Protein AF-A0A2J7RKU9-F1 (afdb_monomer_lite)

Radius of gyration: 19.62 Å; chains: 1; bounding box: 27×36×61 Å

Sequence (68 aa):
MEWHHLHSPSKKKAKTVPQAAKVMGTVFWDAGGFILAEFLEPGQTVNAAPYVQTLHKLLCALRDKRPG

Foldseek 3Di:
DDDDDPPDDDDDDDDPDFDQQDKDKDFDADPLGGQDIDIDGGPDDDDPVVVVVVVVSSVVSCVVSPPD

Structure (mmCIF, N/CA/C/O backbone):
data_AF-A0A2J7RKU9-F1
#
_entry.id   AF-A0A2J7RKU9-F1
#
loop_
_atom_site.group_PDB
_atom_site.id
_atom_site.type_symbol
_atom_site.label_atom_id
_atom_site.label_alt_id
_atom_site.label_comp_id
_atom_site.label_asym_id
_atom_site.label_entity_id
_atom_site.label_seq_id
_atom_site.pdbx_PDB_ins_code
_atom_site.Cartn_x
_atom_site.Cartn_y
_atom_site.Cartn_z
_atom_site.occupancy
_atom_site.B_iso_or_equiv
_atom_site.auth_seq_id
_atom_site.auth_comp_id
_atom_site.auth_asym_id
_atom_site.auth_atom_id
_atom_site.pdbx_PDB_model_num
ATOM 1 N N . MET A 1 1 ? -13.848 7.631 -43.694 1.00 54.75 1 MET A N 1
ATOM 2 C CA . MET A 1 1 ? -13.670 9.087 -43.506 1.00 54.75 1 MET A CA 1
ATOM 3 C C . MET A 1 1 ? -14.332 9.457 -42.200 1.00 54.75 1 MET A C 1
ATOM 5 O O . MET A 1 1 ? -15.458 9.035 -41.981 1.00 54.75 1 MET A O 1
ATOM 9 N N . GLU A 1 2 ? -13.625 10.166 -41.331 1.00 76.81 2 GLU A N 1
ATOM 10 C CA . GLU A 1 2 ? -14.153 10.631 -40.049 1.00 76.81 2 GLU A CA 1
ATOM 11 C C . GLU A 1 2 ? -14.196 12.158 -40.088 1.00 76.81 2 GLU A C 1
ATOM 13 O O . GLU A 1 2 ? -1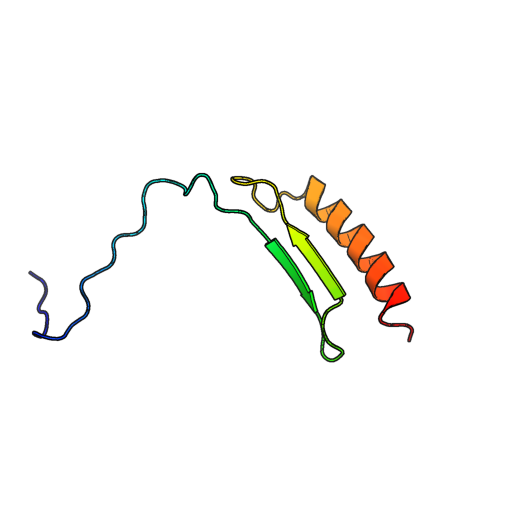3.219 12.792 -40.487 1.00 76.81 2 GLU A O 1
ATOM 18 N N . TRP A 1 3 ? -15.347 12.740 -39.758 1.00 72.31 3 TRP A N 1
ATOM 19 C CA . TRP A 1 3 ? -15.516 14.189 -39.704 1.00 72.31 3 TRP A CA 1
ATOM 20 C C . TRP A 1 3 ? -14.913 14.726 -38.403 1.00 72.31 3 TRP A C 1
ATOM 22 O O . TRP A 1 3 ? -15.272 14.272 -37.319 1.00 72.31 3 TRP A O 1
ATOM 32 N N . HIS A 1 4 ? -14.017 15.708 -38.508 1.00 78.12 4 HIS A N 1
ATOM 33 C CA . HIS A 1 4 ? -13.423 16.392 -37.358 1.00 78.12 4 HIS A CA 1
ATOM 34 C C . HIS A 1 4 ? -13.626 17.908 -37.465 1.00 78.12 4 HIS A C 1
ATOM 36 O O . HIS A 1 4 ? -13.494 18.484 -38.543 1.00 78.12 4 HIS A O 1
ATOM 42 N N . HIS A 1 5 ? -13.927 18.562 -36.337 1.00 81.75 5 HIS A N 1
ATOM 43 C CA . HIS A 1 5 ? -13.939 20.025 -36.234 1.00 81.75 5 HIS A CA 1
ATOM 44 C C . HIS A 1 5 ? -12.505 20.571 -36.137 1.00 81.75 5 HIS A C 1
ATOM 46 O O . HIS A 1 5 ? -11.637 19.905 -35.576 1.00 81.75 5 HIS A O 1
ATOM 52 N N . LEU A 1 6 ? -12.272 21.809 -36.599 1.00 79.38 6 LEU A N 1
ATOM 53 C CA . LEU A 1 6 ? -10.943 22.452 -36.646 1.00 79.38 6 LEU A CA 1
ATOM 54 C C . LEU A 1 6 ? -10.212 22.470 -35.285 1.00 79.38 6 LEU A C 1
ATOM 56 O O . LEU A 1 6 ? -8.989 22.445 -35.229 1.00 79.38 6 LEU A O 1
ATOM 60 N N . HIS A 1 7 ? -10.972 22.471 -34.190 1.00 82.62 7 HIS A N 1
ATOM 61 C CA . HIS A 1 7 ? -10.475 22.529 -32.811 1.00 82.62 7 HIS A CA 1
ATOM 62 C C . HIS A 1 7 ? -10.539 21.174 -32.086 1.00 82.62 7 HIS A C 1
ATOM 64 O O . HIS A 1 7 ? -10.308 21.108 -30.880 1.00 82.62 7 HIS A O 1
ATOM 70 N N . SER A 1 8 ? -10.920 20.092 -32.774 1.00 81.44 8 SER A N 1
ATOM 71 C CA . SER A 1 8 ? -11.005 18.777 -32.137 1.00 81.44 8 SER A CA 1
ATOM 72 C C . SER A 1 8 ? -9.607 18.257 -31.794 1.00 81.44 8 SER A C 1
ATOM 74 O O . SER A 1 8 ? -8.731 18.243 -32.662 1.00 81.44 8 SER A O 1
ATOM 76 N N . PRO A 1 9 ? -9.377 17.789 -30.554 1.00 78.44 9 PRO A N 1
ATOM 77 C CA . PRO A 1 9 ? -8.113 17.170 -30.197 1.00 78.44 9 PRO A CA 1
ATOM 78 C C . PRO A 1 9 ? -7.885 15.916 -31.047 1.00 78.44 9 PRO A C 1
ATOM 80 O O . PRO A 1 9 ? -8.758 15.056 -31.169 1.00 78.44 9 PRO A O 1
ATOM 83 N N . SER A 1 10 ? -6.692 15.815 -31.636 1.00 78.25 10 SER A N 1
ATOM 84 C CA . SER A 1 10 ? -6.311 14.652 -32.436 1.00 78.25 10 SER A CA 1
ATOM 85 C C . SER A 1 10 ? -6.318 13.381 -31.585 1.00 78.25 10 SER A C 1
ATOM 87 O O . SER A 1 10 ? -5.947 13.399 -30.404 1.00 78.25 10 SER A O 1
ATOM 89 N N . LYS A 1 11 ? -6.719 12.258 -32.192 1.00 74.94 11 LYS A N 1
ATOM 90 C CA . LYS A 1 11 ? -6.735 10.952 -31.530 1.00 74.94 11 LYS A CA 1
ATOM 91 C C . LYS A 1 11 ? -5.325 10.598 -31.067 1.00 74.94 11 LYS A C 1
ATOM 93 O O . LYS A 1 11 ? -4.454 10.260 -31.869 1.00 74.94 11 LYS A O 1
ATOM 98 N N . LYS A 1 12 ? -5.100 10.634 -29.753 1.00 77.81 12 LYS A N 1
ATOM 99 C CA . LYS A 1 12 ? -3.867 10.110 -29.162 1.00 77.81 12 LYS A CA 1
ATOM 100 C C . LYS A 1 12 ? -3.845 8.599 -29.357 1.00 77.81 12 LYS A C 1
ATOM 102 O O . LYS A 1 12 ? -4.691 7.888 -28.822 1.00 77.81 12 LYS A O 1
ATOM 107 N N . LYS A 1 13 ? -2.869 8.108 -30.120 1.00 79.19 13 LYS A N 1
ATOM 108 C CA . LYS A 1 13 ? -2.612 6.670 -30.214 1.00 79.19 13 LYS A CA 1
ATOM 109 C C . LYS A 1 13 ? -2.119 6.156 -28.862 1.00 79.19 13 LYS A C 1
ATOM 111 O O . LYS A 1 13 ? -1.312 6.814 -28.203 1.00 79.19 13 LYS A O 1
ATOM 116 N N . ALA A 1 14 ? -2.602 4.982 -28.461 1.00 72.50 14 ALA A N 1
ATOM 117 C CA . ALA A 1 14 ? -2.051 4.275 -27.314 1.00 72.50 14 ALA A CA 1
ATOM 118 C C . ALA A 1 14 ? -0.561 4.000 -27.567 1.00 72.50 14 ALA A C 1
ATOM 120 O O . ALA A 1 14 ? -0.171 3.630 -28.676 1.00 72.50 14 ALA A O 1
ATOM 121 N N . LYS A 1 15 ? 0.283 4.223 -26.556 1.00 68.81 15 LYS A N 1
ATOM 122 C CA . LYS A 1 15 ? 1.715 3.932 -26.665 1.00 68.81 15 LYS A CA 1
ATOM 123 C C . LYS A 1 15 ? 1.902 2.416 -26.768 1.00 68.81 15 LYS A C 1
ATOM 125 O O . LYS A 1 15 ? 1.538 1.699 -25.843 1.00 68.81 15 LYS A O 1
ATOM 130 N N . THR A 1 16 ? 2.479 1.951 -27.873 1.00 69.56 16 THR A N 1
ATOM 131 C CA . THR A 1 16 ? 2.742 0.523 -28.131 1.00 69.56 16 THR A CA 1
ATOM 132 C C . THR A 1 16 ? 3.929 -0.016 -27.325 1.00 69.56 16 THR A C 1
ATOM 134 O O . THR A 1 16 ? 4.001 -1.211 -27.066 1.00 69.56 16 THR A O 1
ATOM 137 N N . VAL A 1 17 ? 4.857 0.852 -26.906 1.00 72.50 17 VAL A N 1
ATOM 138 C CA . VAL A 1 17 ? 6.066 0.461 -26.165 1.00 72.50 17 VAL A CA 1
ATOM 139 C C . VAL A 1 17 ? 5.886 0.763 -24.670 1.00 72.50 17 VAL A C 1
ATOM 141 O O . VAL A 1 17 ? 5.555 1.906 -24.328 1.00 72.50 17 VAL A O 1
ATOM 144 N N . PRO A 1 18 ? 6.114 -0.214 -23.769 1.00 65.75 18 PRO A N 1
ATOM 145 C CA . PRO A 1 18 ? 6.149 0.031 -22.330 1.00 65.75 18 PRO A CA 1
ATOM 146 C C . PRO A 1 18 ? 7.200 1.095 -21.992 1.00 65.75 18 PRO A C 1
ATOM 148 O O . PRO A 1 18 ? 8.344 1.014 -22.433 1.00 65.75 18 PRO A O 1
ATOM 151 N N . GLN A 1 19 ? 6.837 2.109 -21.201 1.00 68.06 19 GLN A N 1
ATOM 152 C CA . GLN A 1 19 ? 7.831 3.052 -20.684 1.00 68.06 19 GLN A CA 1
ATOM 153 C C . GLN A 1 19 ? 8.751 2.318 -19.705 1.00 68.06 19 GLN A C 1
ATOM 155 O O . GLN A 1 19 ? 8.286 1.874 -18.659 1.00 68.06 19 GLN A O 1
ATOM 160 N N . ALA A 1 20 ? 10.048 2.251 -20.023 1.00 66.00 20 ALA A N 1
ATOM 161 C CA . ALA A 1 20 ? 11.063 1.551 -19.227 1.00 66.00 20 ALA A CA 1
ATOM 162 C C . ALA A 1 20 ? 11.167 2.041 -17.767 1.00 66.00 20 ALA A C 1
ATOM 164 O O . ALA A 1 20 ? 11.651 1.318 -16.908 1.00 66.00 20 ALA A O 1
ATOM 165 N N . ALA A 1 21 ? 10.671 3.247 -17.475 1.00 78.00 21 ALA A N 1
ATOM 166 C CA . ALA A 1 21 ? 10.665 3.844 -16.139 1.00 78.00 21 ALA A CA 1
ATOM 167 C C . ALA A 1 21 ? 9.281 3.843 -15.456 1.00 78.00 21 ALA A C 1
ATOM 169 O O . ALA A 1 21 ? 9.096 4.510 -14.439 1.00 78.00 21 ALA A O 1
ATOM 170 N N . LYS A 1 22 ? 8.270 3.160 -16.015 1.00 82.88 22 LYS A N 1
ATOM 171 C CA . LYS A 1 22 ? 6.937 3.119 -15.401 1.00 82.88 22 LYS A CA 1
ATOM 172 C C . LYS A 1 22 ? 6.937 2.141 -14.224 1.00 82.88 22 LYS A C 1
ATOM 174 O O . LYS A 1 22 ? 7.055 0.934 -14.425 1.00 82.88 22 LYS A O 1
ATOM 179 N N . VAL A 1 23 ? 6.745 2.675 -13.022 1.00 85.56 23 VAL A N 1
ATOM 180 C CA . VAL A 1 23 ? 6.529 1.907 -11.788 1.00 85.56 23 VAL A CA 1
ATOM 181 C C . VAL A 1 23 ? 5.040 1.728 -11.510 1.00 85.56 23 VAL A C 1
ATOM 183 O O . VAL A 1 23 ? 4.220 2.574 -11.881 1.00 85.56 23 VAL A O 1
ATOM 186 N N . MET A 1 24 ? 4.689 0.626 -10.853 1.00 89.62 24 MET A N 1
ATOM 187 C CA . MET A 1 24 ? 3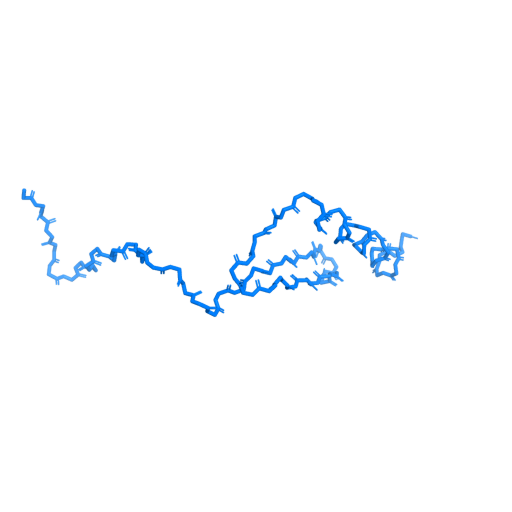.338 0.380 -10.353 1.00 89.62 24 MET A CA 1
ATOM 188 C C . MET A 1 24 ? 3.299 0.693 -8.857 1.00 89.62 24 MET A C 1
ATOM 190 O O . MET A 1 24 ? 4.046 0.098 -8.088 1.00 89.62 24 MET A O 1
ATOM 194 N N . GLY A 1 25 ? 2.440 1.626 -8.450 1.00 90.81 25 GLY A N 1
ATOM 195 C CA . GLY A 1 25 ? 2.237 1.984 -7.047 1.00 90.81 25 GLY A CA 1
ATOM 196 C C . GLY A 1 25 ? 0.872 1.524 -6.549 1.00 90.81 25 GLY A C 1
ATOM 197 O O . GLY A 1 25 ? -0.128 1.717 -7.239 1.00 90.81 25 GLY A O 1
ATOM 198 N N . THR A 1 26 ? 0.826 0.956 -5.347 1.00 92.44 26 THR A N 1
ATOM 199 C CA . THR A 1 26 ? -0.413 0.643 -4.622 1.00 92.44 26 THR A CA 1
ATOM 200 C C . THR A 1 26 ? -0.517 1.556 -3.409 1.00 92.44 26 THR A C 1
ATOM 202 O O . THR A 1 26 ? 0.422 1.636 -2.621 1.00 92.44 26 THR A O 1
ATOM 205 N N . VAL A 1 27 ? -1.652 2.240 -3.253 1.00 94.69 27 VAL A N 1
ATOM 206 C CA . VAL A 1 27 ? -1.895 3.188 -2.157 1.00 94.69 27 VAL A CA 1
ATOM 207 C C . VAL A 1 27 ? -3.170 2.804 -1.414 1.00 94.69 27 VAL A C 1
ATOM 209 O O . VAL A 1 27 ? -4.226 2.655 -2.024 1.00 94.69 27 VAL A O 1
ATOM 212 N N . PHE A 1 28 ? -3.069 2.692 -0.093 1.00 95.19 28 PHE A N 1
ATOM 213 C CA . PHE A 1 28 ? -4.166 2.417 0.828 1.00 95.19 28 PHE A CA 1
ATOM 214 C C . PHE A 1 28 ? -4.444 3.641 1.696 1.00 95.19 28 PHE A C 1
ATOM 216 O O . PHE A 1 28 ? -3.528 4.243 2.269 1.00 95.19 28 PHE A O 1
ATOM 223 N N . TRP A 1 29 ? -5.718 4.002 1.794 1.00 96.31 29 TRP A N 1
ATOM 224 C CA . TRP A 1 29 ? -6.202 5.161 2.532 1.00 96.31 29 TRP A CA 1
ATOM 225 C C . TRP A 1 29 ? -7.683 4.979 2.889 1.00 96.31 29 TRP A C 1
ATOM 227 O O . TRP A 1 29 ? -8.385 4.200 2.244 1.00 96.31 29 TRP A O 1
ATOM 237 N N . ASP A 1 30 ? -8.141 5.690 3.916 1.00 93.75 30 ASP A N 1
ATOM 238 C CA . ASP A 1 30 ? -9.545 5.751 4.339 1.00 93.75 30 ASP A CA 1
ATOM 239 C C . ASP A 1 30 ? -9.931 7.198 4.714 1.00 93.75 30 ASP A C 1
ATOM 241 O O . ASP A 1 30 ? -9.178 8.137 4.444 1.00 93.75 30 ASP A O 1
ATOM 245 N N . ALA A 1 31 ? -11.102 7.401 5.328 1.00 94.06 31 ALA A N 1
ATOM 246 C CA . ALA A 1 31 ? -11.582 8.725 5.740 1.00 94.06 31 ALA A CA 1
ATOM 247 C C . ALA A 1 31 ? -10.638 9.465 6.714 1.00 94.06 31 ALA A C 1
ATOM 249 O O . ALA A 1 31 ? -10.589 10.691 6.713 1.00 94.06 31 ALA A O 1
ATOM 250 N N . GLY A 1 32 ? -9.855 8.739 7.511 1.00 91.19 32 GLY A N 1
ATOM 251 C CA . GLY A 1 32 ? -8.796 9.274 8.369 1.00 91.19 32 GLY A CA 1
ATOM 252 C C . GLY A 1 32 ? -7.469 9.520 7.639 1.00 91.19 32 GLY A C 1
ATOM 253 O O . GLY A 1 32 ? -6.448 9.778 8.277 1.00 91.19 32 GLY A O 1
ATOM 254 N N . GLY A 1 33 ? -7.430 9.365 6.315 1.00 93.62 33 GLY A N 1
ATOM 255 C CA . GLY A 1 33 ? -6.278 9.668 5.473 1.00 93.62 33 GLY A CA 1
ATOM 256 C C . GLY A 1 33 ? -5.393 8.468 5.131 1.00 93.62 33 GLY A C 1
ATOM 257 O O . GLY A 1 33 ? -5.833 7.322 5.053 1.00 93.62 33 GLY A O 1
ATOM 258 N N . PHE A 1 34 ? -4.123 8.763 4.867 1.00 95.44 34 PHE A N 1
ATOM 259 C CA . PHE A 1 34 ? -3.154 7.835 4.287 1.00 95.44 34 PHE A CA 1
ATOM 260 C C . PHE A 1 34 ? -2.698 6.725 5.249 1.00 95.44 34 PHE A C 1
ATOM 262 O O . PHE A 1 34 ? -2.274 6.991 6.377 1.00 95.44 34 PHE A O 1
ATOM 269 N N . ILE A 1 35 ? -2.682 5.480 4.762 1.00 95.81 35 ILE A N 1
ATOM 270 C CA . ILE A 1 35 ? -2.312 4.298 5.552 1.00 95.81 35 ILE A CA 1
ATOM 271 C C . ILE A 1 35 ? -0.986 3.715 5.065 1.00 95.81 35 ILE A C 1
ATOM 273 O O . ILE A 1 35 ? -0.039 3.629 5.848 1.00 95.81 35 ILE A O 1
ATOM 277 N N . LEU A 1 36 ? -0.884 3.350 3.787 1.00 95.56 36 LEU A N 1
ATOM 278 C CA . LEU A 1 36 ? 0.295 2.681 3.234 1.00 95.56 36 LEU A CA 1
ATOM 279 C C . LEU A 1 36 ? 0.444 2.991 1.741 1.00 95.56 36 LEU A C 1
ATOM 281 O O . LEU A 1 36 ? -0.544 3.029 1.016 1.00 95.56 36 LEU A O 1
ATOM 285 N N . ALA A 1 37 ? 1.679 3.166 1.277 1.00 94.00 37 ALA A N 1
ATOM 286 C CA . ALA A 1 37 ? 2.027 3.179 -0.139 1.00 94.00 37 ALA A CA 1
ATOM 287 C C . ALA A 1 37 ? 3.166 2.193 -0.367 1.00 94.00 37 ALA A C 1
ATOM 289 O O . ALA A 1 37 ? 4.139 2.187 0.387 1.00 94.00 37 ALA A O 1
ATOM 290 N N . GLU A 1 38 ? 3.056 1.396 -1.420 1.00 91.50 38 GLU A N 1
ATOM 291 C CA . GLU A 1 38 ? 4.112 0.495 -1.860 1.00 91.50 38 GLU A CA 1
ATOM 292 C C . GLU A 1 38 ? 4.308 0.636 -3.367 1.00 91.50 38 GLU A C 1
ATOM 294 O O . GLU A 1 38 ? 3.341 0.704 -4.127 1.00 91.50 38 GLU A O 1
ATOM 299 N N . PHE A 1 39 ? 5.567 0.701 -3.793 1.00 88.81 39 PHE A N 1
ATOM 300 C CA . PHE A 1 39 ? 5.947 0.841 -5.192 1.00 88.81 39 PHE A CA 1
ATOM 301 C C . PHE A 1 39 ? 6.713 -0.400 -5.623 1.00 88.81 39 PHE A C 1
ATOM 303 O O . PHE A 1 39 ? 7.667 -0.810 -4.965 1.00 88.81 39 PHE A O 1
ATOM 310 N N . LEU A 1 40 ? 6.279 -0.990 -6.730 1.00 88.69 40 LEU A N 1
ATOM 311 C CA . LEU A 1 40 ? 6.972 -2.090 -7.378 1.00 88.69 40 LEU A CA 1
ATOM 312 C C . LEU A 1 40 ? 8.080 -1.555 -8.284 1.00 88.69 40 LEU A C 1
ATOM 314 O O . LEU A 1 40 ? 8.027 -0.417 -8.764 1.00 88.69 40 LEU A O 1
ATOM 318 N N . GLU A 1 41 ? 9.054 -2.415 -8.560 1.00 86.62 41 GLU A N 1
ATOM 319 C CA . GLU A 1 41 ? 10.105 -2.120 -9.525 1.00 86.62 41 GLU A CA 1
ATOM 320 C C . GLU A 1 41 ? 9.523 -1.819 -10.921 1.00 86.62 41 GLU A C 1
ATOM 322 O O . GLU A 1 41 ? 8.442 -2.312 -11.276 1.00 86.62 41 GLU A O 1
ATOM 327 N N . PRO A 1 42 ? 10.211 -0.998 -11.737 1.00 85.56 42 PRO A N 1
ATOM 328 C CA . PRO A 1 42 ? 9.746 -0.661 -13.076 1.00 85.56 42 PRO A CA 1
ATOM 329 C C . PRO A 1 42 ? 9.438 -1.906 -13.916 1.00 85.56 42 PRO A C 1
ATOM 331 O O . PRO A 1 42 ? 10.207 -2.863 -13.952 1.00 85.56 42 PRO A O 1
ATOM 334 N N . GLY A 1 43 ? 8.297 -1.895 -14.605 1.00 79.19 43 GLY A N 1
ATOM 335 C CA . GLY A 1 43 ? 7.862 -3.018 -15.443 1.00 79.19 43 GLY A CA 1
ATOM 336 C C . GLY A 1 43 ? 7.230 -4.198 -14.694 1.00 79.19 43 GLY A C 1
ATOM 337 O O . GLY A 1 43 ? 6.741 -5.116 -15.349 1.00 79.19 43 GLY A O 1
ATOM 338 N N . GLN A 1 44 ? 7.178 -4.174 -13.358 1.00 81.50 44 GLN A N 1
ATOM 339 C CA . GLN A 1 44 ? 6.417 -5.148 -12.572 1.00 81.50 44 GLN A CA 1
ATOM 340 C C . GLN A 1 44 ? 4.948 -4.730 -12.423 1.00 81.50 44 GLN A C 1
ATOM 342 O O . GLN A 1 44 ? 4.595 -3.548 -12.431 1.00 81.50 44 GLN A O 1
ATOM 347 N N . THR A 1 45 ? 4.079 -5.728 -12.267 1.00 83.38 45 THR A N 1
ATOM 348 C CA . THR A 1 45 ? 2.635 -5.547 -12.053 1.00 83.38 45 THR A CA 1
ATOM 349 C C . THR A 1 45 ? 2.243 -6.175 -10.720 1.00 83.38 45 THR A C 1
ATOM 351 O O . THR A 1 45 ? 2.996 -6.976 -10.166 1.00 83.38 45 THR A O 1
ATOM 354 N N . VAL A 1 46 ? 1.071 -5.822 -10.189 1.00 79.25 46 VAL A N 1
ATOM 355 C CA . VAL A 1 46 ? 0.559 -6.414 -8.946 1.00 79.25 46 VAL A CA 1
ATOM 356 C C . VAL A 1 46 ? 0.243 -7.894 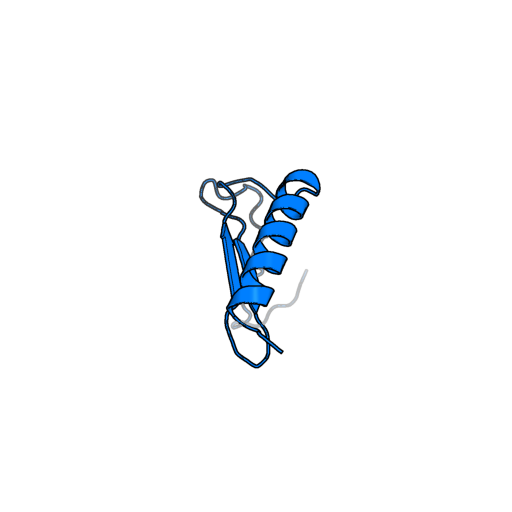-9.183 1.00 79.25 46 VAL A C 1
ATOM 358 O O . VAL A 1 46 ? -0.816 -8.245 -9.694 1.00 79.25 46 VAL A O 1
ATOM 361 N N . ASN A 1 47 ? 1.192 -8.758 -8.831 1.00 82.94 47 ASN A N 1
ATOM 362 C CA . ASN A 1 47 ? 1.040 -10.209 -8.844 1.00 82.94 47 ASN A CA 1
ATOM 363 C C . ASN A 1 47 ? 0.542 -10.691 -7.475 1.00 82.94 47 ASN A C 1
ATOM 365 O O . ASN A 1 47 ? 0.844 -10.081 -6.451 1.00 82.94 47 ASN A O 1
ATOM 369 N N . ALA A 1 48 ? -0.172 -11.818 -7.435 1.00 85.69 48 ALA A N 1
ATOM 370 C CA . ALA A 1 48 ? -0.796 -12.308 -6.204 1.00 85.69 48 ALA A CA 1
ATOM 371 C C . ALA A 1 48 ? 0.208 -12.532 -5.054 1.00 85.69 48 ALA A C 1
ATOM 373 O O . ALA A 1 48 ? -0.015 -12.060 -3.944 1.00 85.69 48 ALA A O 1
ATOM 374 N N . ALA A 1 49 ? 1.339 -13.197 -5.317 1.00 86.88 49 ALA A N 1
ATOM 375 C CA . ALA A 1 49 ? 2.331 -13.528 -4.289 1.00 86.88 49 ALA A CA 1
ATOM 376 C C . ALA A 1 49 ? 2.951 -12.301 -3.576 1.00 86.88 49 ALA A C 1
ATOM 378 O O . ALA A 1 49 ? 2.917 -12.262 -2.344 1.00 86.88 49 ALA A O 1
ATOM 379 N N . PRO A 1 50 ? 3.492 -11.281 -4.279 1.00 85.88 50 PRO A N 1
ATOM 380 C CA . PRO A 1 50 ? 3.973 -10.071 -3.612 1.00 85.88 50 PRO A CA 1
ATOM 381 C C . PRO A 1 50 ? 2.832 -9.268 -2.978 1.00 85.88 50 PRO A C 1
ATOM 383 O O . PRO A 1 50 ? 3.019 -8.702 -1.905 1.00 85.88 50 PRO A O 1
ATOM 386 N N . TYR A 1 51 ? 1.633 -9.287 -3.570 1.00 90.00 51 TYR A N 1
ATOM 387 C CA . TYR A 1 51 ? 0.489 -8.548 -3.039 1.00 90.00 51 TYR A CA 1
ATOM 388 C C . TYR A 1 51 ? 0.024 -9.055 -1.667 1.00 90.00 51 TYR A C 1
ATOM 390 O O . TYR A 1 51 ? -0.339 -8.254 -0.808 1.00 90.00 51 TYR A O 1
ATOM 398 N N . VAL A 1 52 ? 0.100 -10.365 -1.406 1.00 93.19 52 VAL A N 1
ATOM 399 C CA . VAL A 1 52 ? -0.179 -10.921 -0.067 1.00 93.19 52 VAL A CA 1
A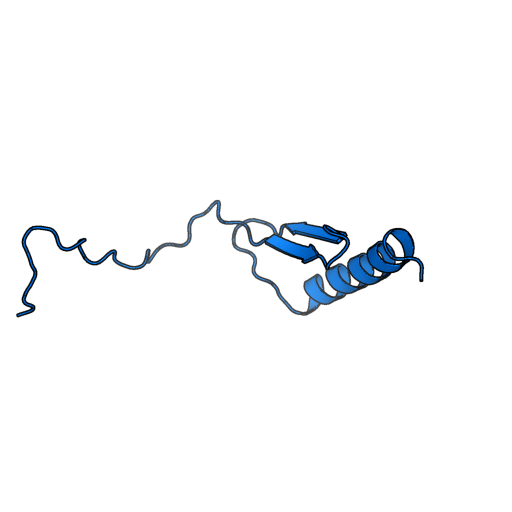TOM 400 C C . VAL A 1 52 ? 0.744 -10.303 0.988 1.00 93.19 52 VAL A C 1
ATOM 402 O O . VAL A 1 52 ? 0.287 -9.940 2.072 1.00 93.19 52 VAL A O 1
ATOM 405 N N . GLN A 1 53 ? 2.024 -10.098 0.667 1.00 91.81 53 GLN A N 1
ATOM 406 C CA . GLN A 1 53 ? 2.959 -9.444 1.587 1.00 91.81 53 GLN A CA 1
ATOM 407 C C . GLN A 1 53 ? 2.586 -7.976 1.821 1.00 91.81 53 GLN A C 1
ATOM 409 O O . GLN A 1 53 ? 2.641 -7.504 2.959 1.00 91.81 53 GLN A O 1
ATOM 414 N N . THR A 1 54 ? 2.149 -7.263 0.780 1.00 93.31 54 THR A N 1
ATOM 415 C CA . THR A 1 54 ? 1.623 -5.896 0.907 1.00 93.31 54 THR A CA 1
ATOM 416 C C . THR A 1 54 ? 0.409 -5.850 1.839 1.00 93.31 54 THR A C 1
ATOM 418 O O . THR A 1 54 ? 0.317 -4.962 2.685 1.00 93.31 54 THR A O 1
ATOM 421 N N . LEU A 1 55 ? -0.500 -6.827 1.747 1.00 94.50 55 LEU A N 1
ATOM 422 C CA . LEU A 1 55 ? -1.671 -6.916 2.626 1.00 94.50 55 LEU A CA 1
ATOM 423 C C . LEU A 1 55 ? -1.287 -7.203 4.082 1.00 94.50 55 LEU A C 1
ATOM 425 O O . LEU A 1 55 ? -1.868 -6.618 4.991 1.00 94.50 55 LE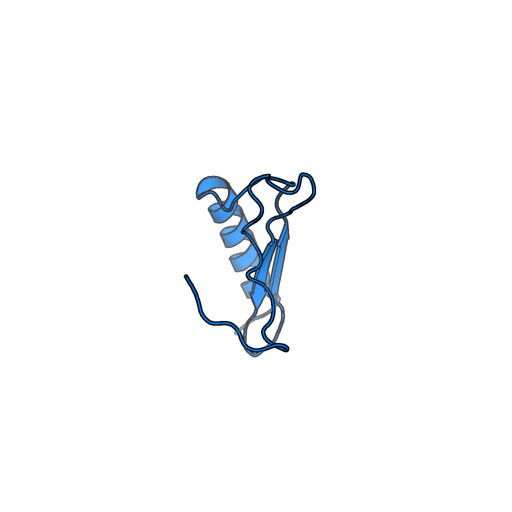U A O 1
ATOM 429 N N . HIS A 1 56 ? -0.273 -8.035 4.326 1.00 95.75 56 HIS A N 1
ATOM 430 C CA . HIS A 1 56 ? 0.246 -8.240 5.682 1.00 95.75 56 HIS A CA 1
ATOM 431 C C . HIS A 1 56 ? 0.805 -6.933 6.267 1.00 95.75 56 HIS A C 1
ATOM 433 O O . HIS A 1 56 ? 0.510 -6.594 7.414 1.00 95.75 56 HIS A O 1
ATOM 439 N N . LYS A 1 57 ? 1.548 -6.151 5.469 1.00 94.94 57 LYS A N 1
ATOM 440 C CA . LYS A 1 57 ? 2.020 -4.815 5.876 1.00 94.94 57 LYS A CA 1
ATOM 441 C C . LYS A 1 57 ? 0.859 -3.857 6.134 1.00 94.94 57 LYS A C 1
ATOM 443 O O . LYS A 1 57 ? 0.920 -3.081 7.085 1.00 94.94 57 LYS A O 1
ATOM 448 N N . LEU A 1 58 ? -0.194 -3.921 5.319 1.00 95.50 58 LEU A N 1
ATOM 449 C CA . LEU A 1 58 ? -1.398 -3.116 5.499 1.00 95.50 58 LEU A CA 1
ATOM 450 C C . LEU A 1 58 ? -2.093 -3.434 6.823 1.00 95.50 58 LEU A C 1
ATOM 452 O O . LEU A 1 58 ? -2.463 -2.505 7.529 1.00 95.50 58 LEU A O 1
ATOM 456 N N . LEU A 1 59 ? -2.243 -4.710 7.184 1.00 95.31 59 LEU A N 1
ATOM 457 C CA . LEU A 1 59 ? -2.857 -5.108 8.455 1.00 95.31 59 LEU A CA 1
ATOM 458 C C . LEU A 1 59 ? -2.075 -4.571 9.660 1.00 95.31 59 LEU A C 1
ATOM 460 O O . LEU A 1 59 ? -2.680 -4.050 10.596 1.00 95.31 59 LEU A O 1
ATOM 464 N N . CYS A 1 60 ? -0.741 -4.630 9.615 1.00 95.44 60 CYS A N 1
ATOM 465 C CA . CYS A 1 60 ? 0.095 -3.992 10.632 1.00 95.44 60 CYS A CA 1
ATOM 466 C C . CYS A 1 60 ? -0.136 -2.473 10.661 1.00 95.44 60 CYS A C 1
ATOM 468 O O . CYS A 1 60 ? -0.484 -1.929 11.703 1.00 95.44 60 CYS A O 1
ATOM 470 N N . ALA A 1 61 ? -0.045 -1.801 9.509 1.00 94.69 61 ALA A N 1
ATOM 471 C CA . ALA A 1 61 ? -0.232 -0.353 9.416 1.00 94.69 61 ALA A CA 1
ATOM 472 C C . ALA A 1 61 ? -1.626 0.107 9.874 1.00 94.69 61 ALA A C 1
ATOM 474 O O . ALA A 1 61 ? -1.749 1.175 10.468 1.00 94.69 61 ALA A O 1
ATOM 475 N N . LEU A 1 62 ? -2.667 -0.688 9.618 1.00 94.38 62 LEU A N 1
ATOM 476 C CA . LEU A 1 62 ? -4.021 -0.446 10.110 1.00 94.38 62 LEU A CA 1
ATOM 477 C C . LEU A 1 62 ? -4.073 -0.541 11.632 1.00 94.38 62 LEU A C 1
ATOM 479 O O . LEU A 1 62 ? -4.620 0.356 12.259 1.00 94.38 62 LEU A O 1
ATOM 483 N N . ARG A 1 63 ? -3.457 -1.563 12.234 1.00 93.38 63 ARG A N 1
ATOM 484 C CA . ARG A 1 63 ? -3.406 -1.695 13.695 1.00 93.38 63 ARG A CA 1
ATOM 485 C C . ARG A 1 63 ? -2.727 -0.496 14.363 1.00 93.38 63 ARG A C 1
ATOM 487 O O . ARG A 1 63 ? -3.191 -0.045 15.401 1.00 93.38 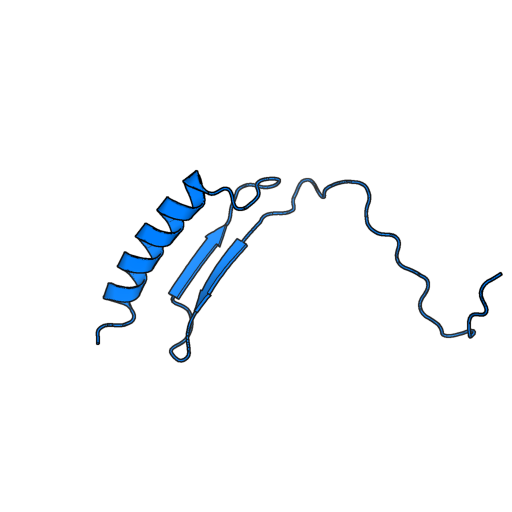63 ARG A O 1
ATOM 494 N N . ASP A 1 64 ? -1.657 0.024 13.764 1.00 91.88 64 ASP A N 1
ATOM 495 C CA . ASP A 1 64 ? -0.920 1.174 14.300 1.00 91.88 64 ASP A CA 1
ATOM 496 C C . ASP A 1 64 ? -1.636 2.517 14.063 1.00 91.88 64 ASP A C 1
ATOM 498 O O . ASP A 1 64 ? -1.646 3.384 14.935 1.00 91.88 64 ASP A O 1
ATOM 502 N N . LYS A 1 65 ? -2.232 2.721 12.880 1.00 91.81 65 LYS A N 1
ATOM 503 C CA . LYS A 1 65 ? -2.800 4.022 12.463 1.00 91.81 65 LYS A CA 1
ATOM 504 C C . LYS A 1 65 ? -4.303 4.160 12.680 1.00 91.81 65 LYS A C 1
ATOM 506 O O . LYS A 1 65 ? -4.827 5.275 12.611 1.00 91.81 65 LYS A O 1
ATOM 511 N N . ARG A 1 66 ? -5.000 3.041 12.857 1.00 91.00 66 ARG A N 1
ATOM 512 C CA . ARG A 1 66 ? -6.437 2.937 13.129 1.00 91.00 66 ARG A CA 1
ATOM 513 C C . ARG A 1 66 ? -6.655 2.016 14.331 1.00 91.00 66 ARG A C 1
ATOM 515 O O . ARG A 1 66 ? -7.268 0.959 14.183 1.00 91.00 66 ARG A O 1
ATOM 522 N N . PRO A 1 67 ? -6.153 2.388 15.519 1.00 80.06 67 PRO A N 1
ATOM 523 C CA . PRO A 1 67 ? -6.650 1.772 16.732 1.00 80.06 67 PRO A CA 1
ATOM 524 C C . PRO A 1 67 ? -8.137 2.126 16.832 1.00 80.06 67 PRO A C 1
ATOM 526 O O . PRO A 1 67 ? -8.499 3.304 16.847 1.00 80.06 67 PRO A O 1
ATOM 529 N N . GLY A 1 68 ? -8.987 1.103 16.783 1.00 72.69 68 GLY A N 1
ATOM 530 C CA . GLY A 1 68 ? -10.359 1.229 17.267 1.00 72.69 68 GLY A CA 1
ATOM 531 C C . GLY A 1 68 ? -10.354 1.467 18.766 1.00 72.69 68 GLY A C 1
ATOM 532 O O . GLY A 1 68 ? -9.485 0.865 19.439 1.00 72.69 68 GLY A O 1
#

InterPro domains:
  IPR001888 Transposase, type 1 [PF01359] (1-68)
  IPR036397 Ribonuclease H superfamily [G3DSA:3.30.420.10] (1-68)

Organism: NCBI:txid105785

Secondary structure (DSSP, 8-state):
-----TTPPP-PPPPSSPPTT---EEEEEETTEEEEEEEPPTT----HHHHHHHHHHHHHHHHHH---

pLDDT: mean 85.2, std 9.47, range [54.75, 96.31]